Protein AF-A0A967RD33-F1 (afdb_monomer_lite)

Radius of gyration: 18.34 Å; chains: 1; bounding box: 47×38×48 Å

Sequence (154 aa):
MVADYKEIVDVIKESGGDGFKFCYQCGLCDTVCPWNRVRTFSMRKIIREATFGMTEVEGEDIWRCTSCGNCPRQCPRGVKIIESGVSLRRIATEYGVFPTSVRPVRTISASLVGEGNPLNEKRENRAGWAEGLAVKPFSEEMEVLYFPGCYLSY

Foldseek 3Di:
DLDPQVVLLVLLVVLVQPLLVQDPLPQVLVVQDPVVVVDDAGLSVQSVCSNRSNHPLLDQRLVPDPVPPRRLVPDPRNRPSSSNSVSSPVVCLVVVRDHPVCVVVVQQSVCCVPQVGSPVDHPVQQQVLCPPHPDDDDDPPDPDDDDPDDVSSD

Secondary structure (DSSP, 8-state):
----HHHHHHHHIIIIIGGGGG-----HHHHT-GGGGTS---HHHHHHHHHTT---TTSTHHHH----SHHHHH-TT---HHHHHHHHHHHHHHTT---TTTTT-HHHHHHHHHTSSSS---GGGGGGGGTTSSPPPP-TT-S------TTT--

pLDDT: mean 89.25, std 8.52, range [36.44, 97.5]

Structure (mmCIF, N/CA/C/O backbone):
data_AF-A0A967RD33-F1
#
_entry.id   AF-A0A967RD33-F1
#
loop_
_atom_site.group_PDB
_atom_site.id
_atom_site.type_symbol
_atom_site.label_atom_id
_atom_site.label_alt_id
_atom_site.label_comp_id
_atom_site.label_asym_id
_atom_site.label_entity_id
_atom_site.label_seq_id
_atom_site.pdbx_PDB_ins_code
_atom_site.Cartn_x
_atom_site.Cartn_y
_atom_site.Cartn_z
_atom_site.occupancy
_atom_site.B_iso_or_equiv
_atom_site.auth_seq_id
_atom_site.auth_comp_id
_atom_site.auth_asym_id
_atom_site.auth_atom_id
_atom_site.pdbx_PDB_model_num
ATOM 1 N N . MET A 1 1 ? 16.966 16.110 -4.913 1.00 36.44 1 MET A N 1
ATOM 2 C CA . MET A 1 1 ? 18.206 15.696 -4.226 1.00 36.44 1 MET A CA 1
ATOM 3 C C . MET A 1 1 ? 18.139 14.189 -4.126 1.00 36.44 1 MET A C 1
ATOM 5 O O . MET A 1 1 ? 17.220 13.697 -3.493 1.00 36.44 1 MET A O 1
ATOM 9 N N . VAL A 1 2 ? 18.987 13.469 -4.856 1.00 47.59 2 VAL A N 1
ATOM 10 C CA . VAL A 1 2 ? 19.034 12.006 -4.755 1.00 47.59 2 VAL A CA 1
ATOM 11 C C . VAL A 1 2 ? 19.812 11.732 -3.471 1.00 47.59 2 VAL A C 1
ATOM 13 O O . VAL A 1 2 ? 21.006 12.019 -3.435 1.00 47.59 2 VAL A O 1
ATOM 16 N N . ALA A 1 3 ? 19.129 11.322 -2.398 1.00 54.19 3 ALA A N 1
ATOM 17 C CA . ALA A 1 3 ? 19.809 10.772 -1.224 1.00 54.19 3 ALA A CA 1
ATOM 18 C C . ALA A 1 3 ? 20.721 9.622 -1.682 1.00 54.19 3 ALA A C 1
ATOM 20 O O . ALA A 1 3 ? 20.466 9.038 -2.742 1.00 54.19 3 ALA A O 1
ATOM 21 N N . ASP A 1 4 ? 21.796 9.328 -0.949 1.00 67.25 4 ASP A N 1
ATOM 22 C CA . ASP A 1 4 ? 22.709 8.261 -1.359 1.00 67.25 4 ASP A CA 1
ATOM 23 C C . ASP A 1 4 ? 21.884 6.980 -1.582 1.00 67.25 4 ASP A C 1
ATOM 25 O O . ASP A 1 4 ? 21.051 6.604 -0.757 1.00 67.25 4 ASP A O 1
ATOM 29 N N . TYR A 1 5 ? 22.067 6.335 -2.737 1.00 64.94 5 TYR A N 1
ATOM 30 C CA . TYR A 1 5 ? 21.385 5.100 -3.140 1.00 64.94 5 TYR A CA 1
ATOM 31 C C . TYR A 1 5 ? 21.265 4.110 -1.975 1.00 64.94 5 TYR A C 1
ATOM 33 O O . TYR A 1 5 ? 20.241 3.441 -1.801 1.00 64.94 5 TYR A O 1
ATOM 41 N N . LYS A 1 6 ? 22.337 4.013 -1.181 1.00 66.25 6 LYS A N 1
ATOM 42 C CA . LYS A 1 6 ? 22.441 3.068 -0.075 1.00 66.25 6 LYS A CA 1
ATOM 43 C C . LYS A 1 6 ? 21.489 3.432 1.063 1.00 66.25 6 LYS A C 1
ATOM 45 O O . LYS A 1 6 ? 20.839 2.539 1.595 1.00 66.25 6 LYS A O 1
ATOM 50 N N . GLU A 1 7 ? 21.340 4.723 1.352 1.00 80.06 7 GLU A N 1
ATOM 51 C CA . GLU A 1 7 ? 20.399 5.237 2.351 1.00 80.06 7 GLU A CA 1
ATOM 52 C C . GLU A 1 7 ? 18.955 4.912 1.954 1.00 80.06 7 GLU A C 1
ATOM 54 O O . GLU A 1 7 ? 18.205 4.372 2.761 1.00 80.06 7 GLU A O 1
ATOM 59 N N . ILE A 1 8 ? 18.569 5.133 0.691 1.00 78.81 8 ILE A N 1
ATOM 60 C CA . ILE A 1 8 ? 17.197 4.849 0.223 1.00 78.81 8 ILE A CA 1
ATOM 61 C C . ILE A 1 8 ? 16.885 3.350 0.296 1.00 78.81 8 ILE A C 1
ATOM 63 O O . ILE A 1 8 ? 15.797 2.954 0.715 1.00 78.81 8 ILE A O 1
ATOM 67 N N . VAL A 1 9 ? 17.827 2.494 -0.105 1.00 83.50 9 VAL A N 1
ATOM 68 C CA . VAL A 1 9 ? 17.647 1.037 -0.034 1.00 83.50 9 VAL A CA 1
ATOM 69 C C . VAL A 1 9 ? 17.471 0.568 1.410 1.00 83.50 9 VAL A C 1
ATOM 71 O O . VAL A 1 9 ? 16.656 -0.323 1.660 1.00 83.50 9 VAL A O 1
ATOM 74 N N . ASP A 1 10 ? 18.202 1.149 2.356 1.00 87.38 10 ASP A N 1
ATOM 75 C CA . ASP A 1 10 ? 18.075 0.797 3.768 1.00 87.38 10 ASP A CA 1
ATOM 76 C C . ASP A 1 10 ? 16.734 1.281 4.345 1.00 87.38 10 ASP A C 1
ATOM 78 O O . ASP A 1 10 ? 16.020 0.474 4.943 1.00 87.38 10 ASP A O 1
ATOM 82 N N . VAL A 1 11 ? 16.285 2.493 4.002 1.00 87.12 11 VAL A N 1
ATOM 83 C CA . VAL A 1 11 ? 14.936 2.992 4.341 1.00 87.12 11 VAL A CA 1
ATOM 84 C C . VAL A 1 11 ? 13.832 2.078 3.783 1.00 87.12 11 VAL A C 1
ATOM 86 O O . VAL A 1 11 ? 12.847 1.776 4.465 1.00 87.12 11 VAL A O 1
ATOM 89 N N . ILE A 1 12 ? 13.991 1.566 2.556 1.00 85.75 12 ILE A N 1
ATOM 90 C CA . ILE A 1 12 ? 13.057 0.594 1.960 1.00 85.75 12 ILE A CA 1
ATOM 91 C C . ILE A 1 12 ? 13.002 -0.698 2.777 1.00 85.75 12 ILE A C 1
ATOM 93 O O . ILE A 1 12 ? 11.905 -1.224 2.995 1.00 85.75 12 ILE A O 1
ATOM 97 N N . LYS A 1 13 ? 14.145 -1.219 3.235 1.00 87.94 13 LYS A N 1
ATOM 98 C CA . LYS A 1 13 ? 14.186 -2.429 4.072 1.00 87.94 13 LYS A CA 1
ATOM 99 C C . LYS A 1 13 ? 13.524 -2.189 5.423 1.00 87.94 13 LYS A C 1
ATOM 101 O O . LYS A 1 13 ? 12.682 -2.997 5.813 1.00 87.94 13 LYS A O 1
ATOM 106 N N . GLU A 1 14 ? 13.857 -1.086 6.087 1.00 88.94 14 GLU A N 1
ATOM 107 C CA . GLU A 1 14 ? 13.292 -0.686 7.383 1.00 88.94 14 GLU A CA 1
ATOM 108 C C . GLU A 1 14 ? 11.770 -0.502 7.307 1.00 88.94 14 GLU A C 1
ATOM 110 O O . GLU A 1 14 ? 11.040 -0.925 8.200 1.00 88.94 14 GLU A O 1
ATOM 115 N N . SER A 1 15 ? 11.266 -0.008 6.174 1.00 86.19 15 SER A N 1
ATOM 116 C CA . SER A 1 15 ? 9.829 0.136 5.894 1.00 86.19 15 SER A CA 1
ATOM 117 C C . SER A 1 15 ? 9.100 -1.185 5.571 1.00 86.19 15 SER A C 1
ATOM 119 O O . SER A 1 15 ? 7.901 -1.177 5.249 1.00 86.19 15 SER A O 1
ATOM 121 N N . GLY A 1 16 ? 9.798 -2.327 5.625 1.00 85.44 16 GLY A N 1
ATOM 122 C CA . GLY A 1 16 ? 9.266 -3.669 5.356 1.00 85.44 16 GLY A CA 1
ATOM 123 C C . GLY A 1 16 ? 9.383 -4.136 3.899 1.00 85.44 16 GLY A C 1
ATOM 124 O O . GLY A 1 16 ? 8.729 -5.103 3.509 1.00 85.44 16 GLY A O 1
ATOM 125 N N . GLY A 1 17 ? 10.198 -3.465 3.082 1.00 85.94 17 GLY A N 1
ATOM 126 C CA . GLY A 1 17 ? 10.381 -3.735 1.651 1.00 85.94 17 GLY A CA 1
ATOM 127 C C . GLY A 1 17 ? 11.517 -4.703 1.296 1.00 85.94 17 GLY A C 1
ATOM 128 O O . GLY A 1 17 ? 11.806 -4.891 0.116 1.00 85.94 17 GLY A O 1
ATOM 129 N N . ASP A 1 18 ? 12.160 -5.351 2.273 1.00 88.69 18 ASP A N 1
ATOM 130 C CA . ASP A 1 18 ? 13.340 -6.217 2.064 1.00 88.69 18 ASP A CA 1
ATOM 131 C C . ASP A 1 18 ? 13.099 -7.387 1.082 1.00 88.69 18 ASP A C 1
ATOM 133 O O . ASP A 1 18 ? 14.029 -7.909 0.466 1.00 88.69 18 ASP A O 1
ATOM 137 N N . GLY A 1 19 ? 11.836 -7.760 0.849 1.00 88.31 19 GLY A N 1
ATOM 138 C CA . GLY A 1 19 ? 11.455 -8.800 -0.107 1.00 88.31 19 GLY A CA 1
ATOM 139 C C . GLY A 1 19 ? 11.894 -8.536 -1.555 1.00 88.31 19 GLY A C 1
ATOM 140 O O . GLY A 1 19 ? 12.056 -9.497 -2.315 1.00 88.31 19 GLY A O 1
ATOM 141 N N . PHE A 1 20 ? 12.132 -7.276 -1.946 1.00 88.38 20 PHE A N 1
ATOM 142 C CA . PHE A 1 20 ? 12.541 -6.910 -3.309 1.00 88.38 20 PHE A CA 1
ATOM 143 C C . PHE A 1 20 ? 13.808 -7.644 -3.781 1.00 88.38 20 PHE A C 1
ATOM 145 O O . PHE A 1 20 ? 13.879 -8.042 -4.948 1.00 88.38 20 PHE A O 1
ATOM 152 N N . LYS A 1 21 ? 14.763 -7.910 -2.876 1.00 86.50 21 LYS A N 1
ATOM 153 C CA . LYS A 1 21 ? 16.065 -8.530 -3.195 1.00 86.50 21 LYS A CA 1
ATOM 154 C C . LYS A 1 21 ? 15.972 -9.942 -3.778 1.00 86.50 21 LYS A C 1
ATOM 156 O O . LYS A 1 21 ? 16.914 -10.418 -4.403 1.00 86.50 21 LYS A O 1
ATOM 161 N N . PHE A 1 22 ? 14.845 -10.627 -3.585 1.00 92.19 22 PHE A N 1
ATOM 162 C CA . PHE A 1 22 ? 14.646 -11.986 -4.093 1.00 92.19 22 PHE A CA 1
ATOM 163 C C . PHE A 1 22 ? 14.176 -12.032 -5.554 1.00 92.19 22 PHE A C 1
ATOM 165 O O . PHE A 1 22 ? 14.119 -13.116 -6.147 1.00 92.19 22 PHE A O 1
ATOM 172 N N . CYS A 1 23 ? 13.815 -10.885 -6.135 1.00 94.88 23 CYS A N 1
ATOM 173 C CA . CYS A 1 23 ? 13.268 -10.795 -7.481 1.00 94.88 23 CYS A CA 1
ATOM 174 C C . CYS A 1 23 ? 14.349 -10.967 -8.559 1.00 94.88 23 CYS A C 1
ATOM 176 O O . CYS A 1 23 ? 15.272 -10.166 -8.651 1.00 94.88 23 CYS A O 1
ATOM 178 N N . TYR A 1 24 ? 14.174 -11.949 -9.452 1.00 95.62 24 TYR A N 1
ATOM 179 C CA . TYR A 1 24 ? 15.027 -12.138 -10.638 1.00 95.62 24 TYR A CA 1
ATOM 180 C C . TYR A 1 24 ? 14.394 -11.619 -11.943 1.00 95.62 24 TYR A C 1
ATOM 182 O O . TYR A 1 24 ? 14.848 -11.949 -13.031 1.00 95.62 24 TYR A O 1
ATOM 190 N N . GLN A 1 25 ? 13.350 -10.786 -11.851 1.00 96.56 25 GLN A N 1
ATOM 191 C CA . GLN A 1 25 ? 12.767 -10.066 -12.995 1.00 96.56 25 GLN A CA 1
ATOM 192 C C . GLN A 1 25 ? 12.055 -10.938 -14.054 1.00 96.56 25 GLN A C 1
ATOM 194 O O . GLN A 1 25 ? 12.006 -10.566 -15.222 1.00 96.56 25 GLN A O 1
ATOM 199 N N . CYS A 1 26 ? 11.403 -12.039 -13.653 1.00 97.50 26 CYS A N 1
ATOM 200 C CA . CYS A 1 26 ? 10.672 -12.927 -14.577 1.00 97.50 26 CYS A CA 1
ATOM 201 C C . CYS A 1 26 ? 9.446 -12.319 -15.285 1.00 97.50 26 CYS A C 1
ATOM 203 O O . CYS A 1 26 ? 9.013 -12.858 -16.295 1.00 97.50 26 CYS A O 1
ATOM 205 N N . GLY A 1 27 ? 8.838 -11.251 -14.755 1.00 96.81 27 GLY A N 1
ATOM 206 C CA . GLY A 1 27 ? 7.692 -10.575 -15.396 1.00 96.81 27 GLY A CA 1
ATOM 207 C C . GLY A 1 27 ? 6.318 -11.211 -15.185 1.00 96.81 27 GLY A C 1
ATOM 208 O O . GLY A 1 27 ? 5.313 -10.649 -15.623 1.00 96.81 27 GLY A O 1
ATOM 209 N N . LEU A 1 28 ? 6.226 -12.318 -14.446 1.00 97.38 28 LEU A N 1
ATOM 210 C CA . LEU A 1 28 ? 4.939 -12.965 -14.178 1.00 97.38 28 LEU A CA 1
ATOM 211 C C . LEU A 1 28 ? 3.970 -12.044 -13.417 1.00 97.38 28 LEU A C 1
ATOM 213 O O . LEU A 1 28 ? 2.778 -12.032 -13.706 1.00 97.38 28 LEU A O 1
ATOM 217 N N . CYS A 1 29 ? 4.486 -11.208 -12.510 1.00 97.12 29 CYS A N 1
ATOM 218 C CA . CYS A 1 29 ? 3.690 -10.223 -11.777 1.00 97.12 29 CYS A CA 1
ATOM 219 C C . CYS A 1 29 ? 2.993 -9.194 -12.681 1.00 97.12 29 CYS A C 1
ATOM 221 O O . CYS A 1 29 ? 1.862 -8.819 -12.380 1.00 97.12 29 CYS A O 1
ATOM 223 N N . ASP A 1 30 ? 3.627 -8.776 -13.780 1.00 97.31 30 ASP A N 1
ATOM 224 C CA . ASP A 1 30 ? 3.031 -7.852 -14.751 1.00 97.31 30 ASP A CA 1
ATOM 225 C C . ASP A 1 30 ? 1.959 -8.564 -15.581 1.00 97.31 30 ASP A C 1
ATOM 227 O O . ASP A 1 30 ? 0.874 -8.022 -15.786 1.00 97.31 30 ASP A O 1
ATOM 231 N N . THR A 1 31 ? 2.235 -9.809 -15.984 1.00 96.62 31 THR A N 1
ATOM 232 C CA . THR A 1 31 ? 1.324 -10.636 -16.795 1.00 96.62 31 THR A CA 1
ATOM 233 C C . THR A 1 31 ? -0.005 -10.892 -16.083 1.00 96.62 31 THR A C 1
ATOM 235 O O . THR A 1 31 ? -1.067 -10.848 -16.699 1.00 96.62 31 THR A O 1
ATOM 238 N N . VAL A 1 32 ? 0.031 -11.128 -14.767 1.00 96.94 32 VAL A N 1
ATOM 239 C CA . VAL A 1 32 ? -1.176 -11.403 -13.962 1.00 96.94 32 VAL A CA 1
ATOM 240 C C . VAL A 1 32 ? -1.806 -10.146 -13.359 1.00 96.94 32 VAL A C 1
ATOM 242 O O . VAL A 1 32 ? -2.812 -10.235 -12.644 1.00 96.94 32 VAL A O 1
ATOM 245 N N . CYS A 1 33 ? -1.223 -8.969 -13.603 1.00 97.12 33 CYS A N 1
ATOM 246 C CA . CYS A 1 33 ? -1.739 -7.722 -13.063 1.00 97.12 33 CYS A CA 1
ATOM 247 C C . CYS A 1 33 ? -3.001 -7.286 -13.827 1.00 97.12 33 CYS A C 1
ATOM 249 O O . CYS A 1 33 ? -2.931 -7.061 -15.036 1.00 97.12 33 CYS A O 1
ATOM 251 N N . PRO A 1 34 ? -4.147 -7.082 -13.150 1.00 96.56 34 PRO A N 1
ATOM 252 C CA . PRO A 1 34 ? -5.368 -6.645 -13.824 1.00 96.56 34 PRO A CA 1
ATOM 253 C C . PRO A 1 34 ? -5.240 -5.244 -14.441 1.00 96.56 34 PRO A C 1
ATOM 255 O O . PRO A 1 34 ? -5.906 -4.966 -15.434 1.00 96.56 34 PRO A O 1
ATOM 258 N N . TRP A 1 35 ? -4.356 -4.383 -13.916 1.00 95.62 35 TRP A N 1
ATOM 259 C CA . TRP A 1 35 ? -4.117 -3.049 -14.480 1.00 95.62 35 TRP A CA 1
ATOM 260 C C . TRP A 1 35 ? -3.659 -3.087 -15.934 1.00 95.62 35 TRP A C 1
ATOM 262 O O . TRP A 1 35 ? -4.075 -2.225 -16.702 1.00 95.62 35 TRP A O 1
ATOM 272 N N . ASN A 1 36 ? -2.900 -4.112 -16.335 1.00 95.56 36 ASN A N 1
ATOM 273 C CA . ASN A 1 36 ? -2.427 -4.256 -17.714 1.00 95.56 36 ASN A CA 1
ATOM 274 C C . ASN A 1 36 ? -3.540 -4.538 -18.732 1.00 95.56 36 ASN A C 1
ATOM 276 O O . ASN A 1 36 ? -3.291 -4.491 -19.932 1.00 95.56 36 ASN A O 1
ATOM 280 N N . ARG A 1 37 ? -4.780 -4.765 -18.279 1.00 94.69 37 ARG A N 1
ATOM 281 C CA . ARG A 1 37 ? -5.963 -4.820 -19.153 1.00 94.69 37 ARG A CA 1
ATOM 282 C C . ARG A 1 37 ? -6.528 -3.445 -19.500 1.00 94.69 37 ARG A C 1
ATOM 284 O O . ARG A 1 37 ? -7.291 -3.338 -20.450 1.00 94.69 37 ARG A O 1
ATOM 291 N N . VAL A 1 38 ? -6.204 -2.420 -18.712 1.00 95.00 38 VAL A N 1
ATOM 292 C CA . VAL A 1 38 ? -6.782 -1.073 -18.847 1.00 95.00 38 VAL A CA 1
ATOM 293 C C . VAL A 1 38 ? -5.734 0.003 -19.125 1.00 95.00 38 VAL A C 1
ATOM 295 O O . VAL A 1 38 ? -6.078 1.067 -19.628 1.00 95.00 38 VAL A O 1
ATOM 298 N N . ARG A 1 39 ? -4.458 -0.241 -18.804 1.00 94.00 39 ARG A N 1
ATOM 299 C CA . ARG A 1 39 ? -3.334 0.671 -19.068 1.00 94.00 39 ARG A CA 1
ATOM 300 C C . ARG A 1 39 ? -1.997 -0.041 -18.908 1.00 94.00 39 ARG A C 1
ATOM 302 O O . ARG A 1 39 ? -1.924 -1.070 -18.254 1.00 94.00 39 ARG A O 1
ATOM 309 N N . THR A 1 40 ? -0.916 0.572 -19.370 1.00 94.62 40 THR A N 1
ATOM 310 C CA . THR A 1 40 ? 0.437 0.112 -19.037 1.00 94.62 40 THR A CA 1
ATOM 311 C C . THR A 1 40 ? 0.732 0.327 -17.551 1.00 94.62 40 THR A C 1
ATOM 313 O O . THR A 1 40 ? 0.603 1.442 -17.039 1.00 94.62 40 THR A O 1
ATOM 316 N N . PHE A 1 41 ? 1.120 -0.745 -16.863 1.00 95.06 41 PHE A N 1
ATOM 317 C CA . PHE A 1 41 ? 1.559 -0.732 -15.472 1.00 95.06 41 PHE A CA 1
ATOM 318 C C . PHE A 1 41 ? 2.554 -1.873 -15.221 1.00 95.06 41 PHE A C 1
ATOM 320 O O . PHE A 1 41 ? 2.297 -3.020 -15.583 1.00 95.06 41 PHE A O 1
ATOM 327 N N . SER A 1 42 ? 3.684 -1.597 -14.567 1.00 95.06 42 SER A N 1
ATOM 328 C CA . SER A 1 42 ? 4.679 -2.635 -14.276 1.00 95.06 42 SER A CA 1
ATOM 329 C C . SER A 1 42 ? 5.066 -2.642 -12.806 1.00 95.06 42 SER A C 1
ATOM 331 O O . SER A 1 42 ? 5.814 -1.791 -12.329 1.00 95.06 42 SER A O 1
ATOM 333 N N . MET A 1 43 ? 4.597 -3.666 -12.094 1.00 94.50 43 MET A N 1
ATOM 334 C CA . MET A 1 43 ? 5.054 -3.938 -10.736 1.00 94.50 43 MET A CA 1
ATOM 335 C C . MET A 1 43 ? 6.490 -4.467 -10.749 1.00 94.50 43 MET A C 1
ATOM 337 O O . MET A 1 43 ? 7.270 -4.187 -9.842 1.00 94.50 43 MET A O 1
ATOM 341 N N . ARG A 1 44 ? 6.873 -5.203 -11.799 1.00 95.56 44 ARG A N 1
ATOM 342 C CA . ARG A 1 44 ? 8.257 -5.645 -11.996 1.00 95.56 44 ARG A CA 1
ATOM 343 C C . ARG A 1 44 ? 9.231 -4.466 -12.045 1.00 95.56 44 ARG A C 1
ATOM 345 O O . ARG A 1 44 ? 10.286 -4.551 -11.415 1.00 95.56 44 ARG A O 1
ATOM 352 N N . LYS A 1 45 ? 8.881 -3.402 -12.779 1.00 93.81 45 LYS A N 1
ATOM 353 C CA . LYS A 1 45 ? 9.674 -2.169 -12.881 1.00 93.81 45 LYS A CA 1
ATOM 354 C C . LYS A 1 45 ? 9.843 -1.528 -11.504 1.00 93.81 45 LYS A C 1
ATOM 356 O O . LYS A 1 45 ? 10.977 -1.346 -11.082 1.00 93.81 45 LYS A O 1
ATOM 361 N N . ILE A 1 46 ? 8.744 -1.323 -10.774 1.00 93.19 46 ILE A N 1
ATOM 362 C CA . ILE A 1 46 ? 8.766 -0.762 -9.412 1.00 93.19 46 ILE A CA 1
ATOM 363 C C . ILE A 1 46 ? 9.687 -1.581 -8.492 1.00 93.19 46 ILE A C 1
ATOM 365 O O . ILE A 1 46 ? 10.530 -1.027 -7.792 1.00 93.19 46 ILE A O 1
ATOM 369 N N . ILE A 1 47 ? 9.591 -2.916 -8.535 1.00 92.81 47 ILE A N 1
ATOM 370 C CA . ILE A 1 47 ? 10.477 -3.813 -7.774 1.00 92.81 47 ILE A CA 1
ATOM 371 C C . ILE A 1 47 ? 11.951 -3.624 -8.154 1.00 92.81 47 ILE A C 1
ATOM 373 O O . ILE A 1 47 ? 12.832 -3.625 -7.289 1.00 92.81 47 ILE A O 1
ATOM 377 N N . ARG A 1 48 ? 12.237 -3.500 -9.453 1.00 91.69 48 ARG A N 1
ATOM 378 C CA . ARG A 1 48 ? 13.603 -3.329 -9.956 1.00 91.69 48 ARG A CA 1
ATOM 379 C C . ARG A 1 48 ? 14.205 -2.016 -9.482 1.00 91.69 48 ARG A C 1
ATOM 381 O O . ARG A 1 48 ? 15.339 -2.015 -9.021 1.00 91.69 48 ARG A O 1
ATOM 388 N N . GLU A 1 49 ? 13.441 -0.939 -9.581 1.00 89.44 49 GLU A N 1
ATOM 389 C CA . GLU A 1 49 ? 13.83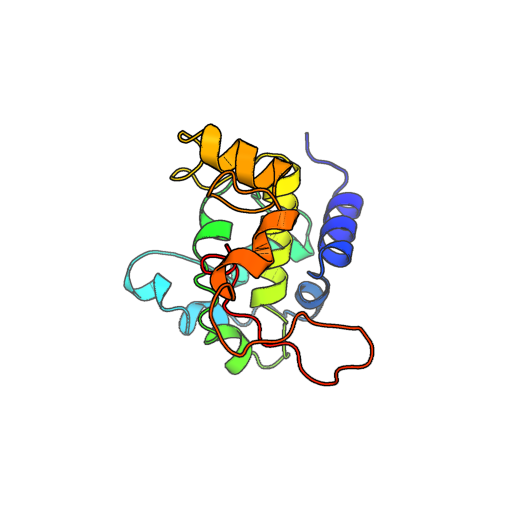8 0.394 -9.135 1.00 89.44 49 GLU A CA 1
ATOM 390 C C . GLU A 1 49 ? 14.073 0.425 -7.625 1.00 89.44 49 GLU A C 1
ATOM 392 O O . GLU A 1 49 ? 15.090 0.950 -7.183 1.00 89.44 49 GLU A O 1
ATOM 397 N N . ALA A 1 50 ? 13.211 -0.229 -6.840 1.00 87.19 50 ALA A N 1
ATOM 398 C CA . ALA A 1 50 ? 13.356 -0.328 -5.385 1.00 87.19 50 ALA A CA 1
ATOM 399 C C . ALA A 1 50 ? 14.608 -1.089 -4.955 1.00 87.19 50 ALA A C 1
ATOM 401 O O . ALA A 1 50 ? 15.269 -0.704 -3.995 1.00 87.19 50 ALA A O 1
ATOM 402 N N . THR A 1 51 ? 14.981 -2.131 -5.704 1.00 84.12 51 THR A N 1
ATOM 403 C CA . THR A 1 51 ? 16.240 -2.860 -5.475 1.00 84.12 51 THR A CA 1
ATOM 404 C C . THR A 1 51 ? 17.449 -1.936 -5.603 1.00 84.12 51 THR A C 1
ATOM 406 O O . THR A 1 51 ? 18.470 -2.171 -4.961 1.00 84.12 51 THR A O 1
ATOM 409 N N . PHE A 1 52 ? 17.313 -0.894 -6.424 1.00 82.12 52 PHE A N 1
ATOM 410 C CA . PHE A 1 52 ? 18.355 0.065 -6.716 1.00 82.12 52 PHE A CA 1
ATOM 411 C C . PHE A 1 52 ? 18.143 1.443 -6.081 1.00 82.12 52 PHE A C 1
ATOM 413 O O . PHE A 1 52 ? 18.752 2.396 -6.539 1.00 82.12 52 PHE A O 1
ATOM 420 N N . GLY A 1 53 ? 17.237 1.623 -5.117 1.00 79.38 53 GLY A N 1
ATOM 421 C CA . GLY A 1 53 ? 16.962 2.962 -4.567 1.00 79.38 53 GLY A CA 1
ATOM 422 C C . GLY A 1 53 ? 16.609 4.029 -5.625 1.00 79.38 53 GLY A C 1
ATOM 423 O O . GLY A 1 53 ? 16.664 5.219 -5.343 1.00 79.38 53 GLY A O 1
ATOM 424 N N . MET A 1 54 ? 16.254 3.617 -6.849 1.00 74.38 54 MET A N 1
ATOM 425 C CA . MET A 1 54 ? 15.948 4.468 -8.007 1.00 74.38 54 MET A CA 1
ATOM 426 C C . MET A 1 54 ? 14.435 4.609 -8.186 1.00 74.38 54 MET A C 1
ATOM 428 O O . MET A 1 54 ? 13.929 4.722 -9.300 1.00 74.38 54 MET A O 1
ATOM 432 N N . THR A 1 55 ? 13.680 4.513 -7.098 1.00 71.88 55 THR A N 1
ATOM 433 C CA . THR A 1 55 ? 12.221 4.560 -7.155 1.00 71.88 55 THR A CA 1
ATOM 434 C C . THR A 1 55 ? 11.749 5.975 -7.405 1.00 71.88 55 THR A C 1
ATOM 436 O O . THR A 1 55 ? 12.050 6.876 -6.623 1.00 71.88 55 THR A O 1
ATOM 439 N N . GLU A 1 56 ? 10.937 6.151 -8.445 1.00 79.06 56 GLU A N 1
ATOM 440 C CA . GLU A 1 56 ? 10.156 7.367 -8.660 1.00 79.06 56 GLU A CA 1
ATOM 441 C C . GLU A 1 56 ? 9.010 7.409 -7.634 1.00 79.06 56 GLU A C 1
ATOM 443 O O . GLU A 1 56 ? 7.850 7.147 -7.947 1.00 79.06 56 GLU A O 1
ATOM 448 N N . VAL A 1 57 ? 9.345 7.672 -6.364 1.00 79.00 57 VAL A N 1
ATOM 449 C CA . VAL A 1 57 ? 8.376 7.710 -5.250 1.00 79.00 57 VAL A CA 1
ATOM 450 C C . VAL A 1 57 ? 7.357 8.840 -5.398 1.00 79.00 57 VAL A C 1
ATOM 452 O O . VAL A 1 57 ? 6.261 8.754 -4.854 1.00 79.00 57 VAL A O 1
ATOM 455 N N . GLU A 1 58 ? 7.698 9.867 -6.177 1.00 78.69 58 GLU A N 1
ATOM 456 C CA . GLU A 1 58 ? 6.804 10.955 -6.586 1.00 78.69 58 GLU A CA 1
ATOM 457 C C . GLU A 1 58 ? 5.821 10.542 -7.694 1.00 78.69 58 GLU A C 1
ATOM 459 O O . GLU A 1 58 ? 4.839 11.238 -7.951 1.00 78.69 58 GLU A O 1
ATOM 464 N N . GLY A 1 59 ? 6.069 9.405 -8.347 1.00 85.38 59 GLY A N 1
ATOM 465 C CA . GLY A 1 59 ? 5.281 8.913 -9.464 1.00 85.38 59 GLY A CA 1
ATOM 466 C C . GLY A 1 59 ? 3.934 8.327 -9.042 1.00 85.38 59 GLY A C 1
ATOM 467 O O . GLY A 1 59 ? 3.757 7.752 -7.971 1.00 85.38 59 GLY A O 1
ATOM 468 N N . GLU A 1 60 ? 2.959 8.395 -9.946 1.00 88.94 60 GLU A N 1
ATOM 469 C CA . GLU A 1 60 ? 1.614 7.858 -9.703 1.00 88.94 60 GLU A CA 1
ATOM 470 C C . GLU A 1 60 ? 1.561 6.324 -9.653 1.00 88.94 60 GLU A C 1
ATOM 472 O O . GLU A 1 60 ? 0.630 5.741 -9.096 1.00 88.94 60 GLU A O 1
ATOM 477 N N . ASP A 1 61 ? 2.534 5.641 -10.254 1.00 90.94 61 ASP A N 1
ATOM 478 C CA . ASP A 1 61 ? 2.471 4.193 -10.438 1.00 90.94 61 ASP A CA 1
ATOM 479 C C . ASP A 1 61 ? 2.546 3.424 -9.114 1.00 90.94 61 ASP A C 1
ATOM 481 O O . ASP A 1 61 ? 1.824 2.432 -8.952 1.00 90.94 61 ASP A O 1
ATOM 485 N N . ILE A 1 62 ? 3.294 3.912 -8.116 1.00 92.50 62 ILE A N 1
ATOM 486 C CA . ILE A 1 62 ? 3.331 3.271 -6.792 1.00 92.50 62 ILE A CA 1
ATOM 487 C C . ILE A 1 62 ? 1.938 3.229 -6.144 1.00 92.50 62 ILE A C 1
ATOM 489 O O . ILE A 1 62 ? 1.621 2.281 -5.421 1.00 92.50 62 ILE A O 1
ATOM 493 N N . TRP A 1 63 ? 1.055 4.181 -6.462 1.00 93.50 63 TRP A N 1
ATOM 494 C CA . TRP A 1 63 ? -0.303 4.289 -5.920 1.00 93.50 63 TRP A CA 1
ATOM 495 C C . TRP A 1 63 ? -1.326 3.412 -6.644 1.00 93.50 63 TRP A C 1
ATOM 497 O O . TRP A 1 63 ? -2.383 3.118 -6.090 1.00 93.50 63 TRP A O 1
ATOM 507 N N . ARG A 1 64 ? -1.012 2.908 -7.844 1.00 93.06 64 ARG A N 1
ATOM 508 C CA . ARG A 1 64 ? -1.970 2.129 -8.649 1.00 93.06 64 ARG A CA 1
ATOM 509 C C . ARG A 1 64 ? -2.244 0.748 -8.090 1.00 93.06 64 ARG A C 1
ATOM 511 O O . ARG A 1 64 ? -3.363 0.260 -8.201 1.00 93.06 64 ARG A O 1
ATOM 518 N N . CYS A 1 65 ? -1.244 0.087 -7.508 1.00 94.38 65 CYS A N 1
ATOM 519 C CA . CYS A 1 65 ? -1.418 -1.277 -7.007 1.00 94.38 65 CYS A CA 1
ATOM 520 C C . CYS A 1 65 ? -2.622 -1.374 -6.049 1.00 94.38 65 CYS A C 1
ATOM 522 O O . CYS A 1 65 ? -2.661 -0.732 -5.003 1.00 94.38 65 CYS A O 1
ATOM 524 N N . THR A 1 66 ? -3.601 -2.208 -6.391 1.00 94.25 66 THR A N 1
ATOM 525 C CA . THR A 1 66 ? -4.816 -2.404 -5.585 1.00 94.25 66 THR A CA 1
ATOM 526 C C . THR A 1 66 ? -4.644 -3.460 -4.497 1.00 94.25 66 THR A C 1
ATOM 528 O O . THR A 1 66 ? -5.619 -3.865 -3.874 1.00 94.25 66 THR A O 1
ATOM 531 N N . SER A 1 67 ? -3.421 -3.965 -4.286 1.00 95.56 67 SER A N 1
ATOM 532 C CA . SER A 1 67 ? -3.128 -5.048 -3.333 1.00 95.56 67 SER A CA 1
ATOM 533 C C . SER A 1 67 ? -3.982 -6.317 -3.533 1.00 95.56 67 SER A C 1
ATOM 535 O O . SER A 1 67 ? -4.212 -7.072 -2.600 1.00 95.56 67 SER A O 1
ATOM 537 N N . CYS A 1 68 ? -4.413 -6.602 -4.769 1.00 96.12 68 CYS A N 1
ATOM 538 C CA . CYS A 1 68 ? -5.335 -7.710 -5.075 1.00 96.12 68 CYS A CA 1
ATOM 539 C C . CYS A 1 68 ? -4.788 -9.138 -4.855 1.00 96.12 68 CYS A C 1
ATOM 541 O O . CYS A 1 68 ? -5.531 -10.106 -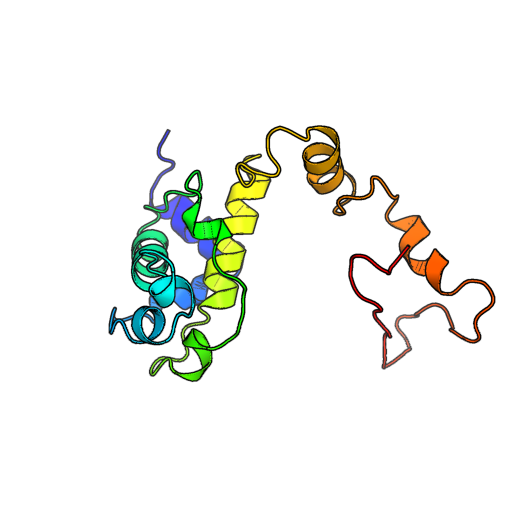4.992 1.00 96.12 68 CYS A O 1
ATOM 543 N N . GLY A 1 69 ? -3.488 -9.312 -4.595 1.00 96.19 69 GLY A N 1
ATOM 544 C CA . GLY A 1 69 ? -2.908 -10.629 -4.299 1.00 96.19 69 GLY A CA 1
ATOM 545 C C . GLY A 1 69 ? -2.617 -11.538 -5.502 1.00 96.19 69 GLY A C 1
ATOM 546 O O . GLY A 1 69 ? -2.125 -12.646 -5.309 1.00 96.19 69 GLY A O 1
ATOM 547 N N . ASN A 1 70 ? -2.859 -11.125 -6.750 1.00 96.94 70 ASN A N 1
ATOM 548 C CA . ASN A 1 70 ? -2.570 -11.978 -7.919 1.00 96.94 70 ASN A CA 1
ATOM 549 C C . ASN A 1 70 ? -1.074 -12.252 -8.112 1.00 96.94 70 ASN A C 1
ATOM 551 O O . ASN A 1 70 ? -0.666 -13.397 -8.282 1.00 96.94 70 ASN A O 1
ATOM 555 N N . CYS A 1 71 ? -0.254 -11.202 -8.077 1.00 97.00 71 CYS A N 1
ATOM 556 C CA . CYS A 1 71 ? 1.180 -11.310 -8.315 1.00 97.00 71 CYS A CA 1
ATOM 557 C C . CYS A 1 71 ? 1.954 -12.110 -7.248 1.00 97.00 71 CYS A C 1
ATOM 559 O O . CYS A 1 71 ? 2.753 -12.948 -7.665 1.00 97.00 71 CYS A O 1
ATOM 561 N N . PRO A 1 72 ? 1.747 -11.951 -5.919 1.00 95.62 72 PRO A N 1
ATOM 562 C CA . PRO A 1 72 ? 2.461 -12.775 -4.942 1.00 95.62 72 PRO A CA 1
ATOM 563 C C . PRO A 1 72 ? 2.087 -14.259 -5.045 1.00 95.62 72 PRO A C 1
ATOM 565 O O . PRO A 1 72 ? 2.977 -15.097 -4.952 1.00 95.62 72 PRO A O 1
ATOM 568 N N . ARG A 1 73 ? 0.815 -14.595 -5.325 1.00 96.31 73 ARG A N 1
ATOM 569 C CA . ARG A 1 73 ? 0.354 -15.991 -5.488 1.00 96.31 73 ARG A CA 1
ATOM 570 C C . ARG A 1 73 ? 1.062 -16.743 -6.612 1.00 96.31 73 ARG A C 1
ATOM 572 O O . ARG A 1 73 ? 1.176 -17.957 -6.553 1.00 96.31 73 ARG A O 1
ATOM 579 N N . GLN A 1 74 ? 1.510 -16.016 -7.629 1.00 97.12 74 GLN A N 1
ATOM 580 C CA . GLN A 1 74 ? 2.160 -16.581 -8.807 1.00 97.12 74 GLN A CA 1
ATOM 581 C C . GLN A 1 74 ? 3.685 -16.434 -8.751 1.00 97.12 74 GLN A C 1
ATOM 583 O O . GLN A 1 74 ? 4.382 -16.910 -9.637 1.00 97.12 74 GLN A O 1
ATOM 588 N N . CYS A 1 75 ? 4.241 -15.753 -7.743 1.00 97.00 75 CYS A N 1
ATOM 589 C CA . CYS A 1 75 ? 5.667 -15.459 -7.711 1.00 97.00 75 CYS A CA 1
ATOM 590 C C . CYS A 1 75 ? 6.493 -16.725 -7.401 1.00 97.00 75 CYS A C 1
ATOM 592 O O . CYS A 1 75 ? 6.434 -17.217 -6.274 1.00 97.00 75 CYS A O 1
ATOM 594 N N . PRO A 1 76 ? 7.372 -17.190 -8.311 1.00 96.94 76 PRO A N 1
ATOM 595 C CA . PRO A 1 76 ? 8.169 -18.406 -8.097 1.00 96.94 76 PRO A CA 1
ATOM 596 C C . PRO A 1 76 ? 9.266 -18.247 -7.030 1.00 96.94 76 PRO A C 1
ATOM 598 O O . PRO A 1 76 ? 9.924 -19.210 -6.653 1.00 96.94 76 PRO A O 1
ATOM 601 N N . ARG A 1 77 ? 9.499 -17.020 -6.551 1.00 96.38 77 ARG A N 1
ATOM 602 C CA . ARG A 1 77 ? 10.486 -16.695 -5.506 1.00 96.38 77 ARG A CA 1
ATOM 603 C C . ARG A 1 77 ? 9.855 -16.317 -4.178 1.00 96.38 77 ARG A C 1
ATOM 605 O O . ARG A 1 77 ? 10.591 -16.004 -3.250 1.00 96.38 77 ARG A O 1
ATOM 612 N N . GLY A 1 78 ? 8.524 -16.260 -4.108 1.00 94.56 78 GLY A N 1
ATOM 613 C CA . GLY A 1 78 ? 7.834 -15.759 -2.924 1.00 94.56 78 GLY A CA 1
ATOM 614 C C . GLY A 1 78 ? 8.199 -14.312 -2.570 1.00 94.56 78 GLY A C 1
ATOM 615 O O . GLY A 1 78 ? 8.210 -13.964 -1.392 1.00 94.56 78 GLY A O 1
ATOM 616 N N . VAL A 1 79 ? 8.516 -13.466 -3.564 1.00 95.31 79 VAL A N 1
ATOM 617 C CA . VAL A 1 79 ? 8.747 -12.030 -3.333 1.00 95.31 79 VAL A CA 1
ATOM 618 C C . VAL A 1 79 ? 7.502 -11.450 -2.666 1.00 95.31 79 VAL A C 1
ATOM 620 O O . VAL A 1 79 ? 6.380 -11.647 -3.141 1.00 95.31 79 VAL A O 1
ATOM 623 N N . LYS A 1 80 ? 7.708 -10.704 -1.582 1.00 94.44 80 LYS A N 1
ATOM 624 C CA . LYS A 1 80 ? 6.668 -9.988 -0.836 1.00 94.44 80 LYS A CA 1
ATOM 625 C C . LYS A 1 80 ? 6.229 -8.725 -1.579 1.00 94.44 80 LYS A C 1
ATOM 627 O O . LYS A 1 80 ? 6.432 -7.616 -1.113 1.00 94.44 80 LYS A O 1
ATOM 632 N N . ILE A 1 81 ? 5.709 -8.905 -2.800 1.00 94.88 81 ILE A N 1
ATOM 633 C CA . ILE A 1 81 ? 5.477 -7.841 -3.795 1.00 94.88 81 ILE A CA 1
ATOM 634 C C . ILE A 1 81 ? 4.547 -6.743 -3.268 1.00 94.88 81 ILE A C 1
ATOM 636 O O . ILE A 1 81 ? 4.752 -5.568 -3.570 1.00 94.88 81 ILE A O 1
ATOM 640 N N . ILE A 1 82 ? 3.510 -7.112 -2.513 1.00 95.00 82 ILE A N 1
ATOM 641 C CA . ILE A 1 82 ? 2.549 -6.138 -1.989 1.00 95.00 82 ILE A CA 1
ATOM 642 C C . ILE A 1 82 ? 3.202 -5.320 -0.884 1.00 95.00 82 ILE A C 1
ATOM 644 O O . ILE A 1 82 ? 3.122 -4.099 -0.913 1.00 95.00 82 ILE A O 1
ATOM 648 N N . GLU A 1 83 ? 3.869 -5.986 0.048 1.00 93.81 83 GLU A N 1
ATOM 649 C CA . GLU A 1 83 ? 4.552 -5.390 1.192 1.00 93.81 83 GLU A CA 1
ATOM 650 C C . GLU A 1 83 ? 5.632 -4.417 0.723 1.00 93.81 83 GLU A C 1
ATOM 652 O O . GLU A 1 83 ? 5.673 -3.268 1.146 1.00 93.81 83 GLU A O 1
ATOM 657 N N . SER A 1 84 ? 6.403 -4.853 -0.262 1.00 91.75 84 SER A N 1
ATOM 658 C CA . SER A 1 84 ? 7.307 -4.057 -1.074 1.00 91.75 84 SER A CA 1
ATOM 659 C C . SER A 1 84 ? 6.654 -2.805 -1.686 1.00 91.75 84 SER A C 1
ATOM 661 O O . SER A 1 84 ? 7.163 -1.699 -1.547 1.00 91.75 84 SER A O 1
ATOM 663 N N . GLY A 1 85 ? 5.510 -2.930 -2.362 1.00 93.00 85 GLY A N 1
ATOM 664 C CA . GLY A 1 85 ? 4.806 -1.763 -2.908 1.00 93.00 85 GLY A CA 1
ATOM 665 C C . GLY A 1 85 ? 4.264 -0.824 -1.822 1.00 93.00 85 GLY A C 1
ATOM 666 O O . GLY A 1 85 ? 4.266 0.392 -1.994 1.00 93.00 85 GLY A O 1
ATOM 667 N N . VAL A 1 86 ? 3.814 -1.376 -0.693 1.00 93.25 86 VAL A N 1
ATOM 668 C CA . VAL A 1 86 ? 3.322 -0.614 0.464 1.00 93.25 86 VAL A CA 1
ATOM 669 C C . VAL A 1 86 ? 4.462 0.119 1.169 1.00 93.25 86 VAL A C 1
ATOM 671 O O . VAL A 1 86 ? 4.258 1.255 1.588 1.00 93.25 86 VAL A O 1
ATOM 674 N N . SER A 1 87 ? 5.658 -0.468 1.262 1.00 92.44 87 SER A N 1
ATOM 675 C CA . SER A 1 87 ? 6.819 0.193 1.866 1.00 92.44 87 SER A CA 1
ATOM 676 C C . SER A 1 87 ? 7.186 1.465 1.101 1.00 92.44 87 SER A C 1
ATOM 678 O O . SER A 1 87 ? 7.381 2.506 1.716 1.00 92.44 87 SER A O 1
ATOM 680 N N . LEU A 1 88 ? 7.156 1.433 -0.236 1.00 91.88 88 LEU A N 1
ATOM 681 C CA . LEU A 1 88 ? 7.382 2.626 -1.062 1.00 91.88 88 LEU A CA 1
ATOM 682 C C . LEU A 1 88 ? 6.336 3.721 -0.826 1.00 91.88 88 LEU A C 1
ATOM 684 O O . LEU A 1 88 ? 6.673 4.900 -0.822 1.00 91.88 88 LEU A O 1
ATOM 688 N N . ARG A 1 89 ? 5.072 3.345 -0.596 1.00 91.81 89 ARG A N 1
ATOM 689 C CA . ARG A 1 89 ? 4.006 4.306 -0.267 1.00 91.81 89 ARG A CA 1
ATOM 690 C C . ARG A 1 89 ? 4.208 4.949 1.095 1.00 91.81 89 ARG A C 1
ATOM 692 O O . ARG A 1 89 ? 3.937 6.134 1.218 1.00 91.81 89 ARG A O 1
ATOM 699 N N . ARG A 1 90 ? 4.664 4.183 2.094 1.00 89.50 90 ARG A N 1
ATOM 700 C CA . ARG A 1 90 ? 4.979 4.714 3.431 1.00 89.50 90 ARG A CA 1
ATOM 701 C C . ARG A 1 90 ? 6.063 5.778 3.336 1.00 89.50 90 ARG A C 1
ATOM 703 O O . ARG A 1 90 ? 5.834 6.903 3.763 1.00 89.50 90 ARG A O 1
ATOM 710 N N . ILE A 1 91 ? 7.153 5.451 2.647 1.00 89.12 91 ILE A N 1
ATOM 711 C CA . ILE A 1 91 ? 8.253 6.382 2.381 1.00 89.12 91 ILE A CA 1
ATOM 712 C C . ILE A 1 91 ? 7.727 7.631 1.672 1.00 89.12 91 ILE A C 1
ATOM 714 O O . ILE A 1 91 ? 7.950 8.744 2.132 1.00 89.12 91 ILE A O 1
ATOM 718 N N . ALA A 1 92 ? 6.958 7.467 0.591 1.00 89.69 92 ALA A N 1
ATOM 719 C CA . ALA A 1 92 ? 6.359 8.594 -0.118 1.00 89.69 92 ALA A CA 1
ATOM 720 C C . ALA A 1 92 ? 5.515 9.484 0.820 1.00 89.69 92 ALA A C 1
ATOM 722 O O . ALA A 1 92 ? 5.711 10.699 0.848 1.00 89.69 92 ALA A O 1
ATOM 723 N N . THR A 1 93 ? 4.639 8.897 1.645 1.00 88.06 93 THR A N 1
ATOM 724 C CA . THR A 1 93 ? 3.820 9.668 2.595 1.00 88.06 93 THR A CA 1
ATOM 725 C C . THR A 1 93 ? 4.633 10.375 3.678 1.00 88.06 93 THR A C 1
ATOM 727 O O . THR A 1 93 ? 4.262 11.483 4.058 1.00 88.06 93 THR A O 1
ATOM 730 N N . GLU A 1 94 ? 5.739 9.791 4.149 1.00 85.06 94 GLU A N 1
ATOM 731 C CA . GLU A 1 94 ? 6.642 10.428 5.122 1.00 85.06 94 GLU A CA 1
ATOM 732 C C . GLU A 1 94 ? 7.288 11.694 4.546 1.00 85.06 94 GLU A C 1
ATOM 734 O O . GLU A 1 94 ? 7.427 12.695 5.246 1.00 85.06 94 GLU A O 1
ATOM 739 N N . TYR A 1 95 ? 7.580 11.698 3.243 1.00 84.94 95 TYR A N 1
ATOM 740 C CA . TYR A 1 95 ? 8.046 12.881 2.514 1.00 84.94 95 TYR A CA 1
ATOM 741 C C . TYR A 1 95 ? 6.910 13.801 2.027 1.00 84.94 95 TYR A C 1
ATOM 743 O O . TYR A 1 95 ? 7.144 14.719 1.241 1.00 84.94 95 TYR A O 1
ATOM 751 N N . GLY A 1 96 ? 5.669 13.585 2.476 1.00 85.38 96 GLY A N 1
ATOM 752 C CA . GLY A 1 96 ? 4.514 14.406 2.098 1.00 85.38 96 GLY A CA 1
ATOM 753 C C . GLY A 1 96 ? 4.048 14.213 0.651 1.00 85.38 96 GLY A C 1
ATOM 754 O O . GLY A 1 96 ? 3.295 15.037 0.123 1.00 85.38 96 GLY A O 1
ATOM 755 N N . VAL A 1 97 ? 4.478 13.134 -0.002 1.00 89.50 97 VAL A N 1
ATOM 756 C CA . VAL A 1 97 ? 4.035 12.751 -1.340 1.00 89.50 97 VAL A CA 1
ATOM 757 C C . VAL A 1 97 ? 2.759 11.924 -1.222 1.00 89.50 97 VAL A C 1
ATOM 759 O O . VAL A 1 97 ? 2.722 10.866 -0.597 1.00 89.50 97 VAL A O 1
ATOM 762 N N . PHE A 1 98 ? 1.704 12.400 -1.876 1.00 90.25 98 PHE A N 1
ATOM 763 C CA . PHE A 1 98 ? 0.393 11.759 -1.921 1.00 90.25 98 PHE A CA 1
ATOM 764 C C . PHE A 1 98 ? -0.059 11.577 -3.374 1.00 90.25 98 PHE A C 1
ATOM 766 O O . PHE A 1 98 ? 0.385 12.341 -4.237 1.00 90.25 98 PHE A O 1
ATOM 773 N N . PRO A 1 99 ? -0.987 10.637 -3.649 1.00 90.88 99 PRO A N 1
ATOM 774 C CA . PRO A 1 99 ? -1.602 10.516 -4.966 1.00 90.88 99 PRO A CA 1
ATOM 775 C C . PRO A 1 99 ? -2.174 11.853 -5.447 1.00 90.88 99 PRO A C 1
ATOM 777 O O . PRO A 1 99 ? -2.710 12.632 -4.650 1.00 90.88 99 PRO A O 1
ATOM 780 N N . THR A 1 100 ? -2.164 12.089 -6.756 1.00 89.56 100 THR A N 1
ATOM 781 C CA . THR A 1 100 ? -2.683 13.316 -7.385 1.00 89.56 100 THR A CA 1
ATOM 782 C C . THR A 1 100 ? -4.138 13.593 -7.007 1.00 89.56 100 THR A C 1
ATOM 784 O O . THR A 1 100 ? -4.527 14.749 -6.872 1.00 89.56 100 THR A O 1
ATOM 787 N N . SER A 1 101 ? -4.941 12.552 -6.770 1.00 88.25 101 SER A N 1
ATOM 788 C CA . SER A 1 101 ? -6.329 12.691 -6.311 1.00 88.25 101 SER A CA 1
ATOM 789 C C . SER A 1 101 ? -6.463 13.176 -4.862 1.00 88.25 101 SER A C 1
ATOM 791 O O . SER A 1 101 ? -7.500 13.721 -4.502 1.00 88.25 101 SER A O 1
ATOM 793 N N . VAL A 1 102 ? -5.440 12.977 -4.027 1.00 87.00 102 VAL A N 1
ATOM 794 C CA . VAL A 1 102 ? -5.430 13.342 -2.598 1.00 87.00 102 VAL A CA 1
ATOM 795 C C . VAL A 1 102 ? -4.716 14.673 -2.370 1.00 87.00 102 VAL A C 1
ATOM 797 O O . VAL A 1 102 ? -5.186 15.491 -1.586 1.00 87.00 102 VAL A O 1
ATOM 800 N N . ARG A 1 103 ? -3.630 14.941 -3.107 1.00 82.44 103 ARG A N 1
ATOM 801 C CA . ARG A 1 103 ? -2.818 16.167 -3.009 1.00 82.44 103 ARG A CA 1
ATOM 802 C C . ARG A 1 103 ? -3.610 17.493 -2.942 1.00 82.44 103 ARG A C 1
ATOM 804 O O . ARG A 1 103 ? -3.218 18.340 -2.138 1.00 82.44 103 ARG A O 1
ATOM 811 N N . PRO A 1 104 ? -4.681 17.734 -3.732 1.00 85.06 104 PRO A N 1
ATOM 812 C CA . PRO A 1 104 ? -5.442 18.985 -3.641 1.00 85.06 104 PRO A CA 1
ATOM 813 C C . PRO A 1 104 ? -6.306 19.084 -2.373 1.00 85.06 104 PRO A C 1
ATOM 815 O O . PRO A 1 104 ? -6.663 20.189 -1.964 1.00 85.06 104 PRO A O 1
ATOM 818 N N . VAL A 1 105 ? -6.619 17.964 -1.718 1.00 90.25 105 VAL A N 1
ATOM 819 C CA . VAL A 1 105 ? -7.471 17.915 -0.525 1.00 90.25 105 VAL A CA 1
ATOM 820 C C . VAL A 1 105 ? -6.602 17.992 0.729 1.00 90.25 105 VAL A C 1
ATOM 822 O O . VAL A 1 105 ? -6.372 17.006 1.427 1.00 90.25 105 VAL A O 1
ATOM 825 N N . ARG A 1 106 ? -6.094 19.196 1.015 1.00 89.06 106 ARG A N 1
ATOM 826 C CA . ARG A 1 106 ? -5.117 19.439 2.096 1.00 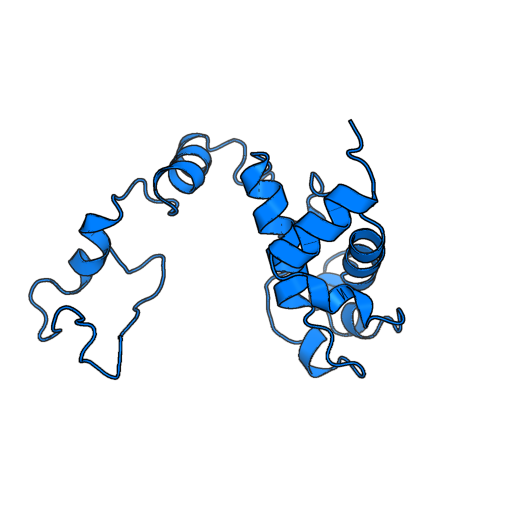89.06 106 ARG A CA 1
ATOM 827 C C . ARG A 1 106 ? -5.564 18.923 3.464 1.00 89.06 106 ARG A C 1
ATOM 829 O O . ARG A 1 1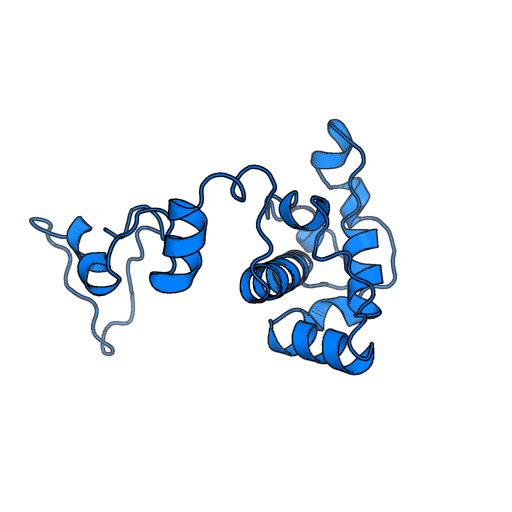06 ? -4.723 18.469 4.228 1.00 89.06 106 ARG A O 1
ATOM 836 N N . THR A 1 107 ? -6.860 18.979 3.761 1.00 90.00 107 THR A N 1
ATOM 837 C CA . THR A 1 107 ? -7.436 18.460 5.009 1.00 90.00 107 THR A CA 1
ATOM 838 C C . THR A 1 107 ? -7.239 16.952 5.151 1.00 90.00 107 THR A C 1
ATOM 840 O O . THR A 1 107 ? -6.841 16.503 6.220 1.00 90.00 107 THR A O 1
ATOM 843 N N . ILE A 1 108 ? -7.425 16.179 4.075 1.00 90.06 108 ILE A N 1
ATOM 844 C CA . ILE A 1 108 ? -7.194 14.728 4.081 1.00 90.06 108 ILE A CA 1
ATOM 845 C C . ILE A 1 108 ? -5.709 14.435 4.288 1.00 90.06 108 ILE A C 1
ATOM 847 O O . ILE A 1 108 ? -5.367 13.655 5.170 1.00 90.06 108 ILE A O 1
ATOM 851 N N . SER A 1 109 ? -4.817 15.073 3.525 1.00 88.25 109 SER A N 1
ATOM 852 C CA . SER A 1 109 ? -3.373 14.848 3.676 1.00 88.25 109 SER A CA 1
ATOM 853 C C . SER A 1 109 ? -2.878 15.225 5.075 1.00 88.25 109 SER A C 1
ATOM 855 O O . SER A 1 109 ? -2.122 14.472 5.679 1.00 88.25 109 SER A O 1
ATOM 857 N N . ALA A 1 110 ? -3.338 16.356 5.620 1.00 89.75 110 ALA A N 1
ATOM 858 C CA . ALA A 1 110 ? -2.994 16.783 6.974 1.00 89.75 110 ALA A CA 1
ATOM 859 C C . ALA A 1 110 ? -3.522 15.805 8.034 1.00 89.75 110 ALA A C 1
ATOM 861 O O . ALA A 1 110 ? -2.785 15.444 8.947 1.00 89.75 110 ALA A O 1
ATOM 862 N N . SER A 1 111 ? -4.760 15.330 7.888 1.00 90.31 111 SER A N 1
ATOM 863 C CA . SER A 1 111 ? -5.354 14.356 8.806 1.00 90.31 111 SER A CA 1
ATOM 864 C C . SER A 1 111 ? -4.657 12.993 8.741 1.00 90.31 111 SER A C 1
ATOM 866 O O . SER A 1 111 ? -4.409 12.379 9.778 1.00 90.31 111 SER A O 1
ATOM 868 N N . LEU A 1 112 ? -4.243 12.546 7.553 1.00 87.38 112 LEU A N 1
ATOM 869 C CA . LEU A 1 112 ? -3.462 11.318 7.398 1.00 87.38 112 LEU A CA 1
ATOM 870 C C . LEU A 1 112 ? -2.106 11.408 8.109 1.00 87.38 112 LEU A C 1
ATOM 872 O O . LEU A 1 112 ? -1.683 10.422 8.706 1.00 87.38 112 LEU A O 1
ATOM 876 N N . VAL A 1 113 ? -1.454 12.575 8.087 1.00 86.56 113 VAL A N 1
ATOM 877 C CA . VAL A 1 113 ? -0.185 12.810 8.796 1.00 86.56 113 VAL A CA 1
ATOM 878 C C . VAL A 1 113 ? -0.396 12.939 10.308 1.00 86.56 113 VAL A C 1
ATOM 880 O O . VAL A 1 113 ? 0.329 12.313 11.076 1.00 86.56 113 VAL A O 1
ATOM 883 N N . GLY A 1 114 ? -1.378 13.733 10.745 1.00 88.38 114 GLY A N 1
ATOM 884 C CA . GLY A 1 114 ? -1.605 14.022 12.165 1.00 88.38 114 GLY A CA 1
ATOM 885 C C . GLY A 1 114 ? -2.305 12.890 12.915 1.00 88.38 114 GLY A C 1
ATOM 886 O O . GLY A 1 114 ? -1.818 12.407 13.932 1.00 88.38 114 GLY A O 1
ATOM 887 N N . GLU A 1 115 ? -3.432 12.419 12.385 1.00 90.25 115 GLU A N 1
ATOM 888 C CA . GLU A 1 115 ? -4.312 11.466 13.069 1.00 90.25 115 GLU A CA 1
ATOM 889 C C . GLU A 1 115 ? -4.164 10.026 12.550 1.00 90.25 115 GLU A C 1
ATOM 891 O O . GLU A 1 115 ? -4.512 9.057 13.236 1.00 90.25 115 GLU A O 1
ATOM 896 N N . GLY A 1 116 ? -3.604 9.836 11.351 1.00 86.31 116 GLY A N 1
ATOM 897 C CA . GLY A 1 116 ? -3.480 8.515 10.723 1.00 86.31 116 GLY A CA 1
ATOM 898 C C . GLY A 1 116 ? -4.803 7.973 10.169 1.00 86.31 116 GLY A C 1
ATOM 899 O O . GLY A 1 116 ? -4.988 6.759 10.072 1.00 86.31 116 GLY A O 1
ATOM 900 N N . ASN A 1 117 ? -5.747 8.856 9.847 1.0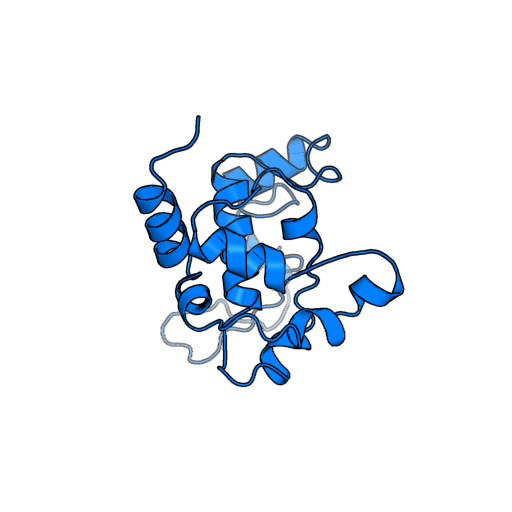0 89.25 117 ASN A N 1
ATOM 901 C CA . ASN A 1 117 ? -7.006 8.543 9.169 1.00 89.25 117 ASN A CA 1
ATOM 902 C C . ASN A 1 117 ? -7.399 9.720 8.254 1.00 89.25 117 ASN A C 1
ATOM 904 O O . ASN A 1 117 ? -6.835 10.796 8.398 1.00 89.25 117 ASN A O 1
ATOM 908 N N . PRO A 1 118 ? -8.314 9.540 7.288 1.00 88.88 118 PRO A N 1
ATOM 909 C CA . PRO A 1 118 ? -8.730 10.621 6.392 1.00 88.88 118 PRO A CA 1
ATOM 910 C C . PRO A 1 118 ? -9.925 11.443 6.914 1.00 88.88 118 PRO A C 1
ATOM 912 O O . PRO A 1 118 ? -10.406 12.312 6.189 1.00 88.88 118 PRO A O 1
ATOM 915 N N . LEU A 1 119 ? -10.447 11.140 8.108 1.00 89.75 119 LEU A N 1
ATOM 916 C CA . LEU A 1 119 ? -11.712 11.666 8.642 1.00 89.75 119 LEU A CA 1
ATOM 917 C C . LEU A 1 119 ? -11.524 12.828 9.627 1.00 89.75 119 LEU A C 1
ATOM 919 O O . LEU A 1 119 ? -12.510 13.400 10.077 1.00 89.75 119 LEU A O 1
ATOM 923 N N . ASN A 1 120 ? -10.281 13.194 9.952 1.00 90.75 120 ASN A N 1
ATOM 924 C CA . ASN A 1 120 ? -9.960 14.152 11.014 1.00 90.75 120 ASN A CA 1
ATOM 925 C C . ASN A 1 120 ? -10.478 13.729 12.397 1.00 90.75 120 ASN A C 1
ATOM 927 O O . ASN A 1 120 ? -10.727 14.568 13.259 1.00 90.75 120 ASN A O 1
ATOM 931 N N . GLU A 1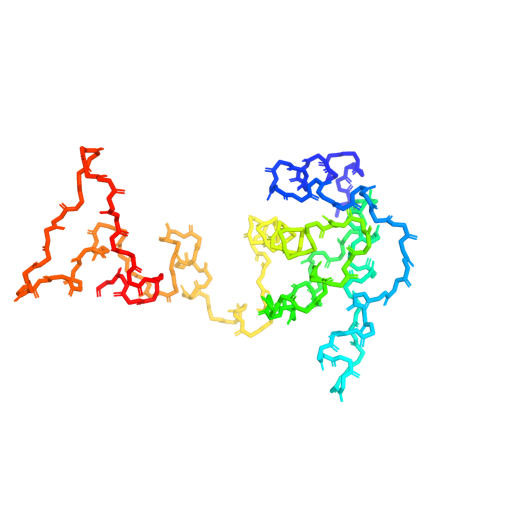 121 ? -10.616 12.420 12.599 1.00 92.25 121 GLU A N 1
ATOM 932 C CA . GLU A 1 121 ? -11.052 11.842 13.862 1.00 92.25 121 GLU A CA 1
ATOM 933 C C . GLU A 1 121 ? -9.866 11.528 14.767 1.00 92.25 121 GLU A C 1
ATOM 935 O O . GLU A 1 121 ? -8.845 10.995 14.320 1.00 92.25 121 GLU A O 1
ATOM 940 N N . LYS A 1 122 ? -10.015 11.794 16.064 1.00 91.94 122 LYS A N 1
ATOM 941 C CA . LYS A 1 122 ? -8.960 11.515 17.039 1.00 91.94 122 LYS A CA 1
ATOM 942 C C . LYS A 1 122 ? -8.824 10.024 17.285 1.00 91.94 122 LYS A C 1
ATOM 944 O O . LYS A 1 122 ? -9.817 9.326 17.459 1.00 91.94 122 LYS A O 1
ATOM 949 N N . ARG A 1 123 ? -7.594 9.524 17.412 1.00 89.31 123 ARG A N 1
ATOM 950 C CA . ARG A 1 123 ? -7.339 8.090 17.677 1.00 89.31 123 ARG A CA 1
ATOM 951 C C . ARG A 1 123 ? -8.051 7.539 18.921 1.00 89.31 123 ARG A C 1
ATOM 953 O O . ARG A 1 123 ? -8.396 6.362 18.921 1.00 89.31 123 ARG A O 1
ATOM 960 N N . GLU A 1 124 ? -8.283 8.366 19.940 1.00 90.69 124 GLU A N 1
ATOM 961 C CA . GLU A 1 124 ? -9.020 7.999 21.162 1.00 90.69 124 GLU A CA 1
ATOM 962 C C . GLU A 1 124 ? -10.486 7.611 20.895 1.00 90.69 124 GLU A C 1
ATOM 964 O O . GLU A 1 124 ? -11.030 6.761 21.593 1.00 90.69 124 GLU A O 1
ATOM 969 N N . ASN A 1 125 ? -11.087 8.133 19.821 1.00 91.31 125 ASN A N 1
ATOM 970 C CA . ASN A 1 125 ? -12.467 7.841 19.433 1.00 91.31 125 ASN A CA 1
ATOM 971 C C . ASN A 1 125 ? -12.614 6.489 18.720 1.00 91.31 125 ASN A C 1
ATOM 973 O O . ASN A 1 125 ? -13.722 6.111 18.361 1.00 91.31 125 ASN A O 1
ATOM 977 N N . ARG A 1 126 ? -11.529 5.728 18.498 1.00 90.25 126 ARG A N 1
ATOM 978 C CA . ARG A 1 126 ? -11.578 4.538 17.629 1.00 90.25 126 ARG A CA 1
ATOM 979 C C . ARG A 1 126 ? -12.510 3.418 18.097 1.00 90.25 126 ARG A C 1
ATOM 981 O O . ARG A 1 126 ? -12.836 2.527 17.316 1.00 90.25 126 ARG A O 1
ATOM 988 N N . ALA A 1 127 ? -12.885 3.429 19.372 1.00 91.06 127 ALA A N 1
ATOM 989 C CA . ALA A 1 127 ? -13.823 2.480 19.959 1.00 91.06 127 ALA A CA 1
ATOM 990 C C . ALA A 1 127 ? -15.288 2.966 19.926 1.00 91.06 127 ALA A C 1
ATOM 992 O O . ALA A 1 127 ? -16.156 2.232 20.390 1.00 91.06 127 ALA A O 1
ATOM 993 N N . GLY A 1 128 ? -15.570 4.159 19.384 1.00 90.81 128 GLY A N 1
ATOM 994 C CA . GLY A 1 128 ? -16.907 4.768 19.365 1.00 90.81 128 GLY A CA 1
ATOM 995 C C . GLY A 1 128 ? -17.964 3.902 18.679 1.00 90.81 128 GLY A C 1
ATOM 996 O O . GLY A 1 128 ? -19.059 3.737 19.208 1.00 90.81 128 GLY A O 1
ATOM 997 N N . TRP A 1 129 ? -17.597 3.214 17.594 1.00 91.62 129 TRP A N 1
ATOM 998 C CA . TRP A 1 129 ? -18.459 2.254 16.888 1.00 91.62 129 TRP A CA 1
ATOM 999 C C . TRP A 1 129 ? -19.097 1.168 17.782 1.00 91.62 129 TRP A C 1
ATOM 1001 O O . TRP A 1 129 ? -20.110 0.580 17.403 1.00 91.62 129 TRP A O 1
ATOM 1011 N N . ALA A 1 130 ? -18.490 0.854 18.933 1.00 92.94 130 ALA A N 1
ATOM 1012 C CA . ALA A 1 130 ? -18.956 -0.180 19.854 1.00 92.94 130 ALA A CA 1
ATOM 1013 C C . ALA A 1 130 ? -19.995 0.326 20.873 1.00 92.94 130 ALA A C 1
ATOM 1015 O O . ALA A 1 130 ? -20.546 -0.479 21.629 1.00 92.94 130 ALA A O 1
ATOM 1016 N N . GLU A 1 131 ? -20.268 1.633 20.927 1.00 91.44 131 GLU A N 1
ATOM 1017 C CA . GLU A 1 131 ? -21.199 2.221 21.889 1.00 91.44 131 GLU A CA 1
ATOM 1018 C C . GLU A 1 131 ? -22.615 1.634 21.739 1.00 91.44 131 GLU A C 1
ATOM 1020 O O . GLU A 1 131 ? -23.163 1.513 20.645 1.00 91.44 131 GLU A O 1
ATOM 1025 N N . GLY A 1 132 ? -23.213 1.216 22.859 1.00 93.50 132 GLY A N 1
ATOM 1026 C CA . GLY A 1 132 ? -24.537 0.583 22.874 1.00 93.50 132 GLY A CA 1
ATOM 1027 C C . GLY A 1 132 ? -24.573 -0.864 22.361 1.00 93.50 132 GLY A C 1
ATOM 1028 O O . GLY A 1 132 ? -25.637 -1.485 22.384 1.00 93.50 132 GLY A O 1
ATOM 1029 N N . LEU A 1 133 ? -23.437 -1.432 21.944 1.00 93.38 133 LEU A N 1
ATOM 1030 C CA . LEU A 1 133 ? -23.312 -2.832 21.540 1.00 93.38 133 LEU A CA 1
ATOM 1031 C C . LEU A 1 133 ? -22.728 -3.686 22.674 1.00 93.38 133 LEU A C 1
ATOM 1033 O O . LEU A 1 133 ? -22.017 -3.206 23.552 1.00 93.38 133 LEU A O 1
ATOM 1037 N N . ALA A 1 134 ? -22.973 -4.998 22.634 1.00 92.75 134 ALA A N 1
ATOM 1038 C CA . ALA A 1 134 ? -22.397 -5.960 23.581 1.00 92.75 134 ALA A CA 1
ATOM 1039 C C . ALA A 1 134 ? -20.924 -6.306 23.258 1.00 92.75 134 ALA A C 1
ATOM 1041 O O . ALA A 1 134 ? -20.516 -7.466 23.342 1.00 92.75 134 ALA A O 1
ATOM 1042 N N . VAL A 1 135 ? -20.130 -5.311 22.853 1.00 91.69 135 VAL A N 1
ATOM 1043 C CA . VAL A 1 135 ? -18.709 -5.455 22.512 1.00 91.69 135 VAL A CA 1
ATOM 1044 C C . VAL A 1 135 ? -17.871 -4.909 23.661 1.00 91.69 135 VAL A C 1
ATOM 1046 O O . VAL A 1 135 ? -18.033 -3.767 24.081 1.00 91.69 135 VAL A O 1
ATOM 1049 N N . LYS A 1 136 ? -16.969 -5.737 24.191 1.00 90.50 136 LYS A N 1
ATOM 1050 C CA . LYS A 1 136 ? -16.078 -5.338 25.286 1.00 90.50 136 LYS A CA 1
ATOM 1051 C C . LYS A 1 136 ? -14.868 -4.574 24.735 1.00 90.50 136 LYS A C 1
ATOM 1053 O O . LYS A 1 136 ? -14.332 -4.996 23.707 1.00 90.50 136 LYS A O 1
ATOM 1058 N N . PRO A 1 137 ? -14.395 -3.514 25.416 1.00 89.44 137 PRO A N 1
ATOM 1059 C CA . PRO A 1 137 ? -13.094 -2.926 25.124 1.00 89.44 137 PRO A CA 1
ATOM 1060 C C . PRO A 1 137 ? -11.996 -3.986 25.220 1.00 89.44 137 PRO A C 1
ATOM 1062 O O . PRO A 1 137 ? -12.022 -4.827 26.118 1.00 89.44 137 PRO A O 1
ATOM 1065 N N . PHE A 1 138 ? -11.050 -3.945 24.287 1.00 90.75 138 PHE A N 1
ATOM 1066 C CA . PHE A 1 138 ? -9.927 -4.874 24.271 1.00 90.75 138 PHE A CA 1
ATOM 1067 C C . PHE A 1 138 ? -8.992 -4.631 25.463 1.00 90.75 138 PHE A C 1
ATOM 1069 O O . PHE A 1 138 ? -8.718 -3.483 25.814 1.00 90.75 138 PHE A O 1
ATOM 1076 N N . SER A 1 139 ? -8.476 -5.713 26.042 1.00 92.12 139 SER A N 1
ATOM 1077 C CA . SER A 1 139 ? -7.404 -5.701 27.039 1.00 92.12 139 SER A CA 1
ATOM 1078 C C . SER A 1 139 ? -6.330 -6.722 26.653 1.00 92.12 139 SER A C 1
ATOM 1080 O O . SER A 1 139 ? -6.607 -7.643 25.884 1.00 92.12 139 SER A O 1
ATOM 1082 N N . GLU A 1 140 ? -5.101 -6.563 27.150 1.00 93.44 140 GLU A N 1
ATOM 1083 C CA . GLU A 1 140 ? -3.960 -7.407 26.748 1.00 93.44 140 GLU A CA 1
ATOM 1084 C C . GLU A 1 140 ? -4.120 -8.883 27.149 1.00 93.44 140 GLU A C 1
ATOM 1086 O O . GLU A 1 140 ? -3.471 -9.754 26.575 1.00 93.44 140 GLU A O 1
ATOM 1091 N N . GLU A 1 141 ? -5.014 -9.185 28.092 1.00 95.31 141 GLU A N 1
ATOM 1092 C CA . GLU A 1 141 ? -5.354 -10.551 28.495 1.00 95.31 141 GLU A CA 1
ATOM 1093 C C . GLU A 1 141 ? -6.292 -11.254 27.499 1.00 95.31 141 GLU A C 1
ATOM 1095 O O . GLU A 1 141 ? -6.519 -12.460 27.610 1.00 95.31 141 GLU A O 1
ATOM 1100 N N . MET A 1 142 ? -6.878 -10.522 26.545 1.00 95.38 142 MET A N 1
ATOM 1101 C CA . MET A 1 142 ? -7.775 -11.092 25.544 1.00 95.38 142 MET A CA 1
ATOM 1102 C C . MET A 1 142 ? -6.993 -11.689 24.373 1.00 95.38 142 MET A C 1
ATOM 1104 O O . MET A 1 142 ? -6.141 -11.046 23.769 1.00 95.38 142 MET A O 1
ATOM 1108 N N . GLU A 1 143 ? -7.368 -12.903 23.972 1.00 95.00 143 GLU A N 1
ATOM 1109 C CA . GLU A 1 143 ? -6.750 -13.584 22.826 1.00 95.00 143 GLU A CA 1
ATOM 1110 C C . GLU A 1 143 ? -7.209 -13.027 21.469 1.00 95.00 143 GLU A C 1
ATOM 1112 O O . GLU A 1 143 ? -6.538 -13.210 20.454 1.00 95.00 143 GLU A O 1
ATOM 1117 N N . VAL A 1 144 ? -8.372 -12.368 21.429 1.00 91.56 144 VAL A N 1
ATOM 1118 C CA . VAL A 1 144 ? -9.013 -11.937 20.183 1.00 91.56 144 VAL A CA 1
ATOM 1119 C C . VAL A 1 144 ? -9.388 -10.462 20.254 1.00 91.56 144 VAL A C 1
ATOM 1121 O O . VAL A 1 144 ? -10.151 -10.039 21.119 1.00 91.56 144 VAL A O 1
ATOM 1124 N N . LEU A 1 145 ? -8.905 -9.700 19.272 1.00 90.88 145 LEU A N 1
ATOM 1125 C CA . LEU A 1 145 ? -9.343 -8.340 18.975 1.00 90.88 145 LEU A CA 1
ATOM 1126 C C . LEU A 1 145 ? -10.254 -8.363 17.745 1.00 90.88 145 LEU A C 1
ATOM 1128 O O . LEU A 1 145 ? -9.825 -8.740 16.652 1.00 90.88 145 LEU A O 1
ATOM 1132 N N . TYR A 1 146 ? -11.495 -7.904 17.898 1.00 89.19 146 TYR A N 1
ATOM 1133 C CA . TYR A 1 146 ? -12.344 -7.615 16.748 1.00 89.19 146 TYR A CA 1
ATOM 1134 C C . TYR A 1 146 ? -12.019 -6.221 16.201 1.00 89.19 146 TYR A C 1
ATOM 1136 O O . TYR A 1 146 ? -12.314 -5.207 16.829 1.00 89.19 146 TYR A O 1
ATOM 1144 N N . PHE A 1 147 ? -11.398 -6.178 15.022 1.00 89.69 147 PHE A N 1
ATOM 1145 C CA . PHE A 1 147 ? -11.048 -4.941 14.330 1.00 89.69 147 PHE A CA 1
ATOM 1146 C C . PHE A 1 147 ? -12.040 -4.680 13.181 1.00 89.69 147 PHE A C 1
ATOM 1148 O O . PHE A 1 147 ? -11.958 -5.370 12.162 1.00 89.69 147 PHE A O 1
ATOM 1155 N N . PRO A 1 148 ? -12.948 -3.684 13.282 1.00 90.00 148 PRO A N 1
ATOM 1156 C CA . PRO A 1 148 ? -13.951 -3.415 12.243 1.00 90.00 148 PRO A CA 1
ATOM 1157 C C . PRO A 1 148 ? -13.361 -2.723 10.998 1.00 90.00 148 PRO A C 1
ATOM 1159 O O . PRO A 1 148 ? -14.075 -2.442 10.037 1.00 90.00 148 PRO A O 1
ATOM 1162 N N . GLY A 1 149 ? -12.050 -2.456 10.989 1.00 88.69 149 GLY A N 1
ATOM 1163 C CA . GLY A 1 149 ? -11.334 -1.818 9.888 1.00 88.69 149 GLY A CA 1
ATOM 1164 C C . GLY A 1 149 ? -11.101 -0.324 10.103 1.00 88.69 149 GLY A C 1
ATOM 1165 O O . GLY A 1 149 ? -11.802 0.335 10.861 1.00 88.69 149 GLY A O 1
ATOM 1166 N N . CYS A 1 150 ? -10.113 0.242 9.406 1.00 82.25 150 CYS A N 1
ATOM 1167 C CA . CYS A 1 150 ? -9.632 1.608 9.652 1.00 82.25 150 CYS A CA 1
ATOM 1168 C C . CYS A 1 150 ? -10.688 2.707 9.468 1.00 82.25 150 CYS A C 1
ATOM 1170 O O . CYS A 1 150 ? -10.566 3.754 10.094 1.00 82.25 150 CYS A O 1
ATOM 1172 N N . TYR A 1 151 ? -11.666 2.484 8.584 1.00 83.62 151 TYR A N 1
ATOM 1173 C CA . TYR A 1 151 ? -12.695 3.468 8.240 1.00 83.62 151 TYR A CA 1
ATOM 1174 C C . TYR A 1 151 ? -13.915 3.402 9.167 1.00 83.62 151 TYR A C 1
ATOM 1176 O O . TYR A 1 151 ? -14.511 4.430 9.445 1.00 83.62 151 TYR A O 1
ATOM 1184 N N . LEU A 1 152 ? -14.263 2.205 9.656 1.00 84.94 152 LEU A N 1
ATOM 1185 C CA . LEU A 1 152 ? -15.423 1.971 10.528 1.00 84.94 152 LEU A CA 1
ATOM 1186 C C . LEU A 1 152 ? -15.066 1.999 12.022 1.00 84.94 152 LEU A C 1
ATOM 1188 O O . LEU A 1 152 ? -15.938 1.830 12.860 1.00 84.94 152 LEU A O 1
ATOM 1192 N N . SER A 1 153 ? -13.783 2.155 12.356 1.00 87.81 153 SER A N 1
ATOM 1193 C CA . SER A 1 153 ? -13.296 2.238 13.737 1.00 87.81 153 SER A CA 1
ATOM 1194 C C . SER A 1 153 ? -13.401 3.670 14.271 1.00 87.81 153 SER A C 1
ATOM 1196 O O . SER A 1 153 ? -12.369 4.207 14.657 1.00 87.81 153 SER A O 1
ATOM 1198 N N . TYR A 1 154 ? -14.579 4.296 14.217 1.00 87.50 154 TYR A N 1
ATOM 1199 C CA . TYR A 1 154 ? -14.907 5.604 14.804 1.00 87.50 154 TYR A CA 1
ATOM 1200 C C . TYR A 1 154 ? -16.385 5.624 15.179 1.00 87.50 154 TYR A C 1
ATOM 1202 O O . TYR A 1 154 ? -17.183 5.077 14.385 1.00 87.50 154 TYR A O 1
#